Protein AF-A0A4Q3HZZ7-F1 (afdb_monomer)

Secondary structure (DSSP, 8-state):
-HHHHHHHHTTSB--S-HHHHHHHHHHHHHTTHHHHHHTTPPPPS-HHHHHHHHHHHHHHHHB---------------

Sequence (78 aa):
MALIDAGKRVGLLRFDNADAAYHTLYGLIVSDLHVRMLLGEPGLKDTARQAERAIDAFLSLYRTEKQPLEVSRTSAAR

Mean predicted aligned error: 8.4 Å

pLDDT: mean 86.47, std 17.42, range [41.88, 98.0]

Radius of gyration: 18.9 Å; Cα contacts (8 Å, |Δi|>4): 42; chains: 1; bounding box: 52×26×56 Å

Nearest PDB structures (foldseek):
  3c2b-assembly1_B  TM=9.739E-01  e=1.105E-05  Agrobacterium fabrum str. C58
  3c2b-assembly1_A  TM=9.851E-01  e=8.015E-05  Agrobacterium fabrum str. C58
  6g87-assembly2_C  TM=8.912E-01  e=9.081E-03  Bradyrhizobium diazoefficiens
  3bhq-assembly1_B  TM=8.438E-01  e=1.832E-01  Mesorhizobium japonicum MAFF 303099
  3cdl-assembly1_B  TM=8.392E-01  e=2.865E-01  Pseudomonas syringae pv. tomato str. DC3000

Solvent-accessible surface area (backbone atoms only — not comparable to full-atom values): 4851 Å² total; per-residue (Å²): 112,71,64,67,53,48,35,36,76,73,61,51,34,55,77,95,48,71,67,60,52,47,52,51,47,50,45,52,56,45,64,63,52,65,60,42,38,76,74,68,44,83,73,79,91,56,59,66,64,42,45,52,53,24,50,54,55,44,43,74,75,24,48,50,80,78,66,77,81,75,78,76,83,74,76,95,79,131

Foldseek 3Di:
DVPVVVCVVVQQWDDDDPVVLVVLLCCQLCPCQVVVVVVPDDHDPCSPVSNVRSVVVSCVVTGDDPPPPPPPPPDPDD

Structure (mmCIF, N/CA/C/O backbone):
data_AF-A0A4Q3HZZ7-F1
#
_entry.id   AF-A0A4Q3HZZ7-F1
#
loop_
_atom_site.group_PDB
_atom_site.id
_atom_site.type_symbol
_atom_site.label_atom_id
_atom_site.label_alt_id
_atom_site.label_comp_id
_atom_site.label_asym_id
_atom_site.label_entity_id
_atom_site.label_seq_id
_atom_site.pdbx_PDB_ins_code
_atom_site.Cartn_x
_atom_site.Cartn_y
_atom_site.Cartn_z
_atom_site.occupancy
_atom_site.B_iso_or_equiv
_atom_site.auth_seq_id
_atom_site.auth_comp_id
_atom_site.auth_asym_id
_atom_site.auth_atom_id
_atom_site.pdbx_PDB_model_num
ATOM 1 N N . MET A 1 1 ? -7.608 -8.736 0.291 1.00 60.22 1 MET A N 1
ATOM 2 C CA . MET A 1 1 ? -8.185 -7.646 1.112 1.00 60.22 1 MET A CA 1
ATOM 3 C C . MET A 1 1 ? -8.116 -7.853 2.625 1.00 60.22 1 MET A C 1
ATOM 5 O O . MET A 1 1 ? -8.472 -6.947 3.361 1.00 60.22 1 MET A O 1
ATOM 9 N N . ALA A 1 2 ? -7.533 -8.953 3.128 1.00 83.81 2 ALA A N 1
ATOM 10 C CA . ALA A 1 2 ? -7.553 -9.263 4.562 1.00 83.81 2 ALA A CA 1
ATOM 11 C C . ALA A 1 2 ? -6.975 -8.174 5.496 1.00 83.81 2 ALA A C 1
ATOM 13 O O . ALA A 1 2 ? -7.478 -8.020 6.608 1.00 83.81 2 ALA A O 1
ATOM 14 N N . LEU A 1 3 ? -5.952 -7.417 5.067 1.00 94.06 3 LEU A N 1
ATOM 15 C CA . LEU A 1 3 ? -5.284 -6.428 5.924 1.00 94.06 3 LEU A CA 1
ATOM 16 C C . LEU A 1 3 ? -6.121 -5.158 6.147 1.00 94.06 3 LEU A C 1
ATOM 18 O O . LEU A 1 3 ? -6.349 -4.773 7.292 1.00 94.06 3 LEU A O 1
ATOM 22 N N . ILE A 1 4 ? -6.610 -4.520 5.078 1.00 95.06 4 ILE A N 1
ATOM 23 C CA . ILE A 1 4 ? -7.433 -3.304 5.201 1.00 95.06 4 ILE A CA 1
ATOM 24 C C . ILE A 1 4 ? -8.775 -3.608 5.881 1.00 95.06 4 ILE A C 1
ATOM 26 O O . ILE A 1 4 ? -9.229 -2.830 6.720 1.00 95.06 4 ILE A O 1
ATOM 30 N N . ASP A 1 5 ? -9.350 -4.788 5.626 1.00 95.06 5 ASP A N 1
ATOM 31 C CA . ASP A 1 5 ? -10.550 -5.260 6.319 1.00 95.06 5 ASP A CA 1
ATOM 32 C C . ASP A 1 5 ? -10.288 -5.549 7.800 1.00 95.06 5 ASP A C 1
ATOM 34 O O . ASP A 1 5 ? -11.152 -5.314 8.644 1.00 95.06 5 ASP A O 1
ATOM 38 N N . ALA A 1 6 ? -9.102 -6.054 8.162 1.00 95.25 6 ALA A N 1
ATOM 39 C CA . ALA A 1 6 ? -8.707 -6.162 9.566 1.00 95.25 6 ALA A CA 1
ATOM 40 C C . ALA A 1 6 ? -8.653 -4.779 10.226 1.00 95.25 6 ALA A C 1
ATOM 42 O O . ALA A 1 6 ? -9.272 -4.600 11.271 1.00 95.25 6 ALA A O 1
ATOM 43 N N . GLY A 1 7 ? -8.015 -3.796 9.581 1.00 94.44 7 GLY A N 1
ATOM 44 C CA . GLY A 1 7 ? -7.954 -2.414 10.067 1.0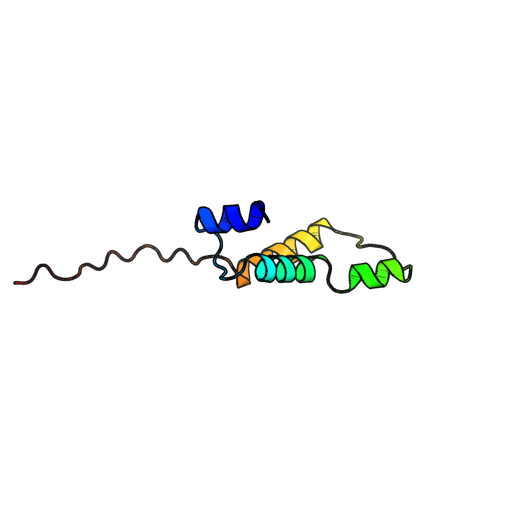0 94.44 7 GLY A CA 1
ATOM 45 C C . GLY A 1 7 ?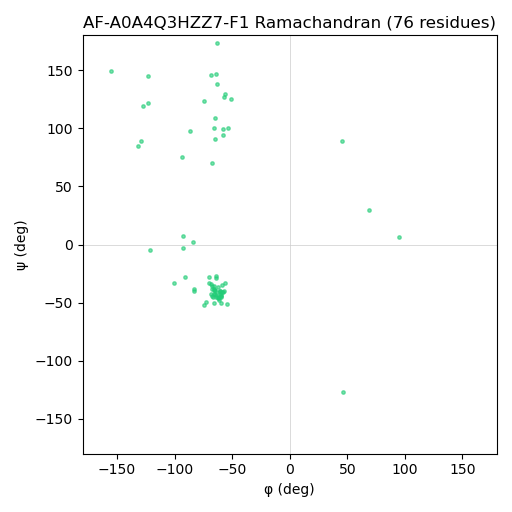 -9.335 -1.783 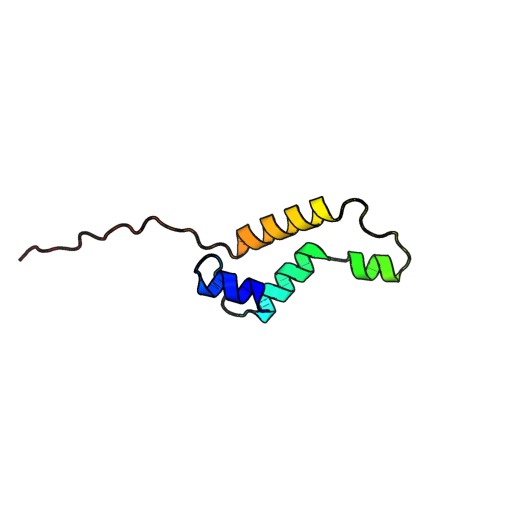10.269 1.00 94.44 7 GLY A C 1
ATOM 46 O O . GLY A 1 7 ? -9.569 -1.141 11.291 1.00 94.44 7 GLY A O 1
ATOM 47 N N . LYS A 1 8 ? -10.279 -2.020 9.351 1.00 94.88 8 LYS A N 1
ATOM 48 C CA . LYS A 1 8 ? -11.671 -1.563 9.494 1.00 94.88 8 LYS 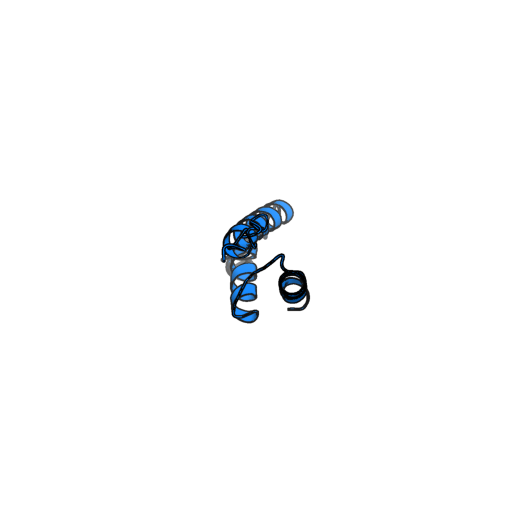A CA 1
ATOM 49 C C . LYS A 1 8 ? -12.398 -2.259 10.644 1.00 94.88 8 LYS A C 1
ATOM 51 O O . LYS A 1 8 ? -13.044 -1.5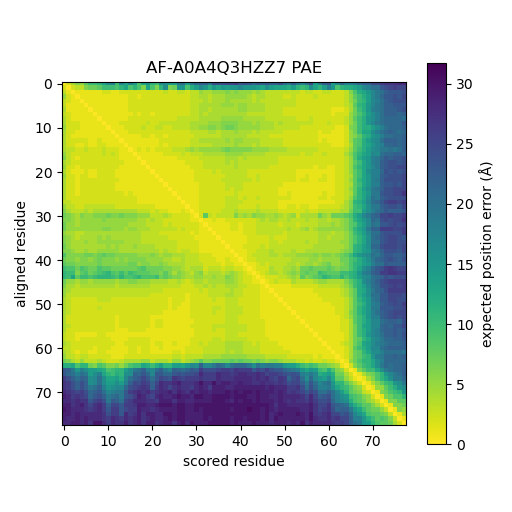90 11.443 1.00 94.88 8 LYS A O 1
ATOM 56 N N . ARG A 1 9 ? -12.260 -3.585 10.774 1.00 94.50 9 ARG A N 1
ATOM 57 C CA . ARG A 1 9 ? -12.895 -4.370 11.852 1.00 94.50 9 ARG A CA 1
ATOM 58 C C . ARG A 1 9 ? -12.479 -3.917 13.250 1.00 94.50 9 ARG A C 1
ATOM 60 O O . ARG A 1 9 ? -13.304 -3.950 14.153 1.00 94.50 9 ARG A O 1
ATOM 67 N N . VAL A 1 10 ? -11.230 -3.483 13.424 1.00 94.88 10 VAL A N 1
ATOM 68 C CA . VAL A 1 10 ? -10.730 -2.961 14.709 1.00 94.88 10 VAL A CA 1
ATOM 69 C C . VAL A 1 10 ? -10.859 -1.437 14.839 1.00 94.88 10 VAL A C 1
ATOM 71 O O . VAL A 1 10 ? -10.350 -0.857 15.796 1.00 94.88 10 VAL A O 1
ATOM 74 N N . GLY A 1 11 ? -11.528 -0.780 13.886 1.00 94.69 11 GLY A N 1
ATOM 75 C CA . GLY A 1 11 ? -11.814 0.652 13.932 1.00 94.69 11 GLY A CA 1
ATOM 76 C C . GLY A 1 11 ? -10.588 1.550 13.772 1.00 94.69 11 GLY A C 1
ATOM 77 O O . GLY A 1 11 ? -10.571 2.630 14.345 1.00 94.69 11 GLY A O 1
ATOM 78 N N . LEU A 1 12 ? -9.557 1.105 13.047 1.00 95.50 12 LEU A N 1
ATOM 79 C CA . LEU A 1 12 ? -8.403 1.932 12.660 1.00 95.50 12 LEU A CA 1
ATOM 80 C C . LEU A 1 12 ? -8.608 2.618 11.304 1.00 95.50 12 LEU A C 1
ATOM 82 O O . LEU A 1 12 ? -8.031 3.676 11.049 1.00 95.50 12 LEU A O 1
ATOM 86 N N . LEU A 1 13 ? -9.403 1.994 10.432 1.00 96.25 13 LEU A N 1
ATOM 87 C CA . LEU A 1 13 ? -9.702 2.475 9.088 1.00 96.25 13 LEU A CA 1
ATOM 88 C C . LEU A 1 13 ? -11.210 2.635 8.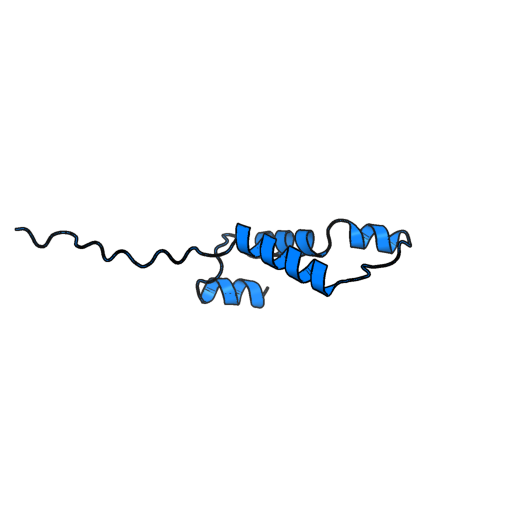892 1.00 96.25 13 LEU A C 1
ATOM 90 O O . LEU A 1 13 ? -11.996 1.822 9.380 1.00 96.25 13 LEU A O 1
ATOM 94 N N . ARG A 1 14 ? -11.612 3.642 8.116 1.00 96.19 14 ARG A N 1
ATOM 95 C CA . ARG A 1 14 ? -12.994 3.854 7.682 1.00 96.19 14 ARG A CA 1
ATOM 96 C C . ARG A 1 14 ? -13.051 4.008 6.170 1.00 96.19 14 ARG A C 1
ATOM 98 O O . ARG A 1 14 ? -12.491 4.946 5.623 1.00 96.19 14 ARG A O 1
ATOM 105 N N . PHE A 1 15 ? -13.768 3.105 5.514 1.00 95.56 15 PHE A N 1
ATOM 106 C CA . PHE A 1 15 ? -14.055 3.143 4.080 1.00 95.56 15 PHE A CA 1
ATOM 107 C C . PHE A 1 15 ? -15.341 2.366 3.792 1.00 95.56 15 PHE A C 1
ATOM 109 O O . PHE A 1 15 ? -15.638 1.389 4.486 1.00 95.56 15 PHE A O 1
ATOM 116 N N . ASP A 1 16 ? -16.086 2.763 2.764 1.00 94.56 16 ASP A N 1
ATOM 117 C CA . ASP A 1 16 ? -17.363 2.124 2.418 1.00 94.56 16 ASP A CA 1
ATOM 118 C C . ASP A 1 16 ? -17.165 0.861 1.573 1.00 94.56 16 ASP A C 1
ATOM 120 O O . ASP A 1 16 ? -17.793 -0.164 1.832 1.00 94.56 16 ASP A O 1
ATOM 124 N N . ASN A 1 17 ? -16.221 0.901 0.628 1.00 95.12 17 ASN A N 1
ATOM 125 C CA . ASN A 1 17 ? -15.908 -0.192 -0.290 1.00 95.12 17 ASN A CA 1
ATOM 126 C C . ASN A 1 17 ? -14.422 -0.587 -0.180 1.00 95.12 17 ASN A C 1
ATOM 128 O O . ASN A 1 17 ? -13.534 0.245 -0.377 1.00 95.12 17 ASN A O 1
ATOM 132 N N . ALA A 1 18 ? -14.161 -1.859 0.140 1.00 94.75 18 ALA A N 1
ATOM 133 C CA . ALA A 1 18 ? -12.810 -2.392 0.314 1.00 94.75 18 ALA A CA 1
ATOM 134 C C . ALA A 1 18 ? -12.008 -2.426 -0.997 1.00 94.75 18 ALA A C 1
ATOM 136 O O . ALA A 1 18 ? -10.820 -2.107 -0.986 1.00 94.75 18 ALA A O 1
ATOM 137 N N . ASP A 1 19 ? -12.648 -2.749 -2.124 1.00 95.75 19 ASP A N 1
ATOM 138 C CA . ASP A 1 19 ? -11.988 -2.771 -3.431 1.00 95.75 19 ASP A CA 1
ATOM 139 C C . ASP A 1 19 ? -11.554 -1.367 -3.837 1.00 95.75 19 ASP A C 1
ATOM 141 O O . ASP A 1 19 ? -10.423 -1.178 -4.281 1.00 95.75 19 ASP A O 1
ATOM 145 N N . ALA A 1 20 ? -12.409 -0.365 -3.621 1.00 96.25 20 ALA A N 1
ATOM 146 C CA . ALA A 1 20 ? -12.062 1.028 -3.887 1.00 96.25 20 ALA A CA 1
ATOM 147 C C . ALA A 1 20 ? -10.888 1.494 -3.008 1.00 96.25 20 ALA A C 1
ATOM 149 O O . ALA A 1 20 ? -9.929 2.069 -3.518 1.00 96.25 20 ALA A O 1
ATOM 150 N N . ALA A 1 21 ? -10.915 1.189 -1.704 1.00 96.88 21 ALA A N 1
ATOM 151 C CA . ALA A 1 21 ? -9.817 1.522 -0.795 1.00 96.88 21 ALA A CA 1
ATOM 152 C C . ALA A 1 21 ? -8.502 0.837 -1.206 1.00 96.88 21 ALA A C 1
ATOM 154 O O . ALA A 1 21 ? -7.440 1.461 -1.193 1.00 96.88 21 ALA A O 1
ATOM 155 N N . TYR A 1 22 ? -8.560 -0.427 -1.627 1.00 95.94 22 TYR A N 1
ATOM 156 C CA . TYR A 1 22 ? -7.388 -1.129 -2.138 1.00 95.94 22 TYR A CA 1
ATOM 157 C C . TYR A 1 22 ? -6.839 -0.508 -3.425 1.00 95.94 22 TYR A C 1
ATOM 159 O O . TYR A 1 22 ? -5.627 -0.337 -3.530 1.00 95.94 22 TYR A O 1
ATOM 167 N N . HIS A 1 23 ? -7.700 -0.139 -4.378 1.00 95.88 23 HIS A N 1
ATOM 168 C CA . HIS A 1 23 ? -7.264 0.527 -5.608 1.00 95.88 23 HIS A CA 1
ATOM 169 C C . HIS A 1 23 ? -6.569 1.857 -5.305 1.00 95.88 23 HIS A C 1
ATOM 171 O O . HIS A 1 23 ? -5.525 2.137 -5.893 1.00 95.88 23 HIS A O 1
ATOM 177 N N . THR A 1 24 ? -7.077 2.630 -4.339 1.00 96.94 24 THR A N 1
ATOM 178 C CA . THR A 1 24 ? -6.398 3.840 -3.857 1.00 96.94 24 THR A CA 1
ATOM 179 C C . THR A 1 24 ? -5.012 3.515 -3.299 1.00 96.94 24 THR A C 1
ATOM 181 O O . THR A 1 24 ? -4.033 4.130 -3.712 1.00 96.94 24 THR A O 1
ATOM 184 N N . LEU A 1 25 ? -4.895 2.528 -2.401 1.00 96.44 25 LEU A N 1
ATOM 185 C CA . LEU A 1 25 ? -3.602 2.130 -1.830 1.00 96.44 25 LEU A CA 1
ATOM 186 C C . LEU A 1 25 ? -2.613 1.675 -2.912 1.00 96.44 25 LEU A C 1
ATOM 188 O O . LEU A 1 25 ? -1.453 2.080 -2.904 1.00 96.44 25 LEU A O 1
ATOM 192 N N . TYR A 1 26 ? -3.073 0.857 -3.858 1.00 95.06 26 TYR A N 1
ATOM 193 C CA . TYR A 1 26 ? -2.250 0.376 -4.962 1.00 95.06 26 TYR A CA 1
ATOM 194 C C . TYR A 1 26 ? -1.762 1.532 -5.842 1.00 95.06 26 TYR A C 1
ATOM 196 O O . TYR A 1 26 ? -0.572 1.615 -6.145 1.00 95.06 26 TYR A O 1
ATOM 204 N N . GLY A 1 27 ? -2.656 2.462 -6.191 1.00 95.56 27 GLY A N 1
ATOM 205 C CA . GLY A 1 27 ? -2.314 3.665 -6.946 1.00 95.56 27 GLY A CA 1
ATOM 206 C C . GLY A 1 27 ? -1.296 4.550 -6.225 1.00 95.56 27 GLY A C 1
ATOM 207 O O . GLY A 1 27 ? -0.363 5.032 -6.858 1.00 95.56 27 GLY A O 1
ATOM 208 N N . LEU A 1 28 ? -1.409 4.703 -4.901 1.00 96.31 28 LEU A N 1
ATOM 209 C CA . LEU A 1 28 ? -0.444 5.461 -4.094 1.00 96.31 28 LEU A CA 1
ATOM 210 C C . LEU A 1 28 ? 0.944 4.802 -4.055 1.00 96.31 28 LEU A C 1
ATOM 212 O O . LEU A 1 28 ? 1.956 5.499 -4.091 1.00 96.31 28 LEU A O 1
ATOM 216 N N . ILE A 1 29 ? 1.008 3.469 -3.988 1.00 94.94 29 ILE A N 1
ATOM 217 C CA . ILE A 1 29 ? 2.281 2.734 -3.955 1.00 94.94 29 ILE A CA 1
ATOM 218 C C . ILE A 1 29 ? 2.955 2.758 -5.329 1.00 94.94 29 ILE A C 1
ATOM 220 O O . ILE A 1 29 ? 4.146 3.054 -5.426 1.00 94.94 29 ILE A O 1
ATOM 224 N N . VAL A 1 30 ? 2.201 2.417 -6.374 1.00 91.88 30 VAL A N 1
ATOM 225 C CA . VAL A 1 30 ? 2.745 2.051 -7.685 1.00 91.88 30 VAL A CA 1
ATOM 226 C C . VAL A 1 30 ? 2.672 3.200 -8.690 1.00 91.88 30 VAL A C 1
ATOM 228 O O . VAL A 1 30 ? 3.577 3.325 -9.511 1.00 91.88 30 VAL A O 1
ATOM 231 N N . SER A 1 31 ? 1.650 4.059 -8.620 1.00 89.75 31 SER A N 1
ATOM 232 C CA . SER A 1 31 ? 1.422 5.150 -9.580 1.00 89.75 31 SER A CA 1
ATOM 233 C C . SER A 1 31 ? 1.576 4.656 -11.035 1.00 89.75 31 SER A C 1
ATOM 235 O O . SER A 1 31 ? 0.979 3.653 -11.425 1.00 89.75 31 SER A O 1
ATOM 237 N N . ASP A 1 32 ? 2.414 5.317 -11.826 1.00 92.38 32 ASP A N 1
ATOM 238 C CA . ASP A 1 32 ? 2.804 4.989 -13.195 1.00 92.38 32 ASP A CA 1
ATOM 239 C C . ASP A 1 32 ? 4.079 4.128 -13.282 1.00 92.38 32 ASP A C 1
ATOM 241 O O . ASP A 1 32 ? 4.469 3.714 -14.376 1.00 92.38 32 ASP A O 1
ATOM 245 N N . LEU A 1 33 ? 4.729 3.816 -12.153 1.00 92.00 33 LEU A N 1
ATOM 246 C CA . LEU A 1 33 ? 6.005 3.096 -12.123 1.00 92.00 33 LEU A CA 1
ATOM 247 C C . LEU A 1 33 ? 5.916 1.746 -12.829 1.00 92.00 33 LEU A C 1
ATOM 249 O O . LEU A 1 33 ? 6.839 1.368 -13.543 1.00 92.00 33 LEU A O 1
ATOM 253 N N . HIS A 1 34 ? 4.808 1.023 -12.650 1.00 89.94 34 HIS A N 1
ATOM 254 C CA . HIS A 1 34 ? 4.634 -0.287 -13.277 1.00 89.94 34 HIS A CA 1
ATOM 255 C C . HIS A 1 34 ? 4.710 -0.186 -14.802 1.00 89.94 34 HIS A C 1
ATOM 257 O O . HIS A 1 34 ? 5.379 -0.990 -15.444 1.00 89.94 34 HIS A O 1
ATOM 263 N N . VAL A 1 35 ? 4.065 0.831 -15.380 1.00 94.31 35 VAL A N 1
ATOM 264 C CA . VAL A 1 35 ? 4.084 1.070 -16.828 1.00 94.31 35 VAL A CA 1
ATOM 265 C C . VAL A 1 35 ? 5.485 1.475 -17.274 1.00 94.31 35 VAL A C 1
ATOM 267 O O . VAL A 1 35 ? 6.001 0.926 -18.241 1.00 94.31 35 VAL A O 1
ATOM 270 N N . ARG A 1 36 ? 6.141 2.374 -16.538 1.00 94.25 36 ARG A N 1
ATOM 271 C CA . ARG A 1 36 ? 7.516 2.809 -16.827 1.00 94.25 36 ARG A CA 1
ATOM 272 C C . ARG A 1 36 ? 8.510 1.646 -16.813 1.00 94.25 36 ARG A C 1
ATOM 274 O O . ARG A 1 36 ? 9.336 1.532 -17.714 1.00 94.25 36 ARG A O 1
ATOM 281 N N . MET A 1 37 ? 8.376 0.729 -15.856 1.00 94.19 37 MET A N 1
ATOM 282 C CA . MET A 1 37 ? 9.185 -0.491 -15.796 1.00 94.19 37 MET A CA 1
ATOM 283 C C . MET A 1 37 ? 8.929 -1.421 -16.988 1.00 94.19 37 MET A C 1
ATOM 285 O O . MET A 1 37 ? 9.879 -1.974 -17.537 1.00 94.19 37 MET A O 1
ATOM 289 N N . LEU A 1 38 ? 7.676 -1.564 -17.436 1.00 95.81 38 LEU A N 1
ATOM 290 C CA . LEU A 1 38 ? 7.354 -2.323 -18.655 1.00 95.81 38 LEU A CA 1
ATOM 291 C C . LEU A 1 38 ? 7.960 -1.693 -19.919 1.00 95.81 38 LEU A C 1
ATOM 293 O O . LEU A 1 38 ? 8.250 -2.407 -20.875 1.00 95.81 38 LEU A O 1
ATOM 297 N N . LEU A 1 39 ? 8.185 -0.378 -19.913 1.00 97.44 39 LEU A N 1
ATOM 298 C CA . LEU A 1 39 ? 8.865 0.362 -20.980 1.00 97.44 39 LEU A CA 1
ATOM 299 C C . LEU A 1 39 ? 10.401 0.341 -20.857 1.00 97.44 39 LEU A C 1
ATOM 301 O O . LEU A 1 39 ? 11.088 0.931 -21.688 1.00 97.44 39 LEU A O 1
ATOM 305 N N . GLY A 1 40 ? 10.948 -0.354 -19.854 1.00 96.50 40 GLY A N 1
ATOM 306 C CA . GLY A 1 40 ? 12.387 -0.543 -19.666 1.00 96.50 40 GLY A CA 1
ATOM 307 C C . GLY A 1 40 ? 13.057 0.455 -18.720 1.00 96.50 40 GLY A C 1
ATOM 308 O O . GLY A 1 40 ? 14.281 0.421 -18.584 1.00 96.50 40 GLY A O 1
ATOM 309 N N . GLU A 1 41 ? 12.303 1.327 -18.043 1.00 95.69 41 GLU A N 1
ATOM 310 C CA . GLU A 1 41 ? 12.878 2.162 -16.988 1.00 95.69 41 GLU A CA 1
ATOM 311 C C . GLU A 1 41 ? 13.296 1.321 -15.768 1.00 95.69 41 GLU A C 1
ATOM 313 O O . GLU A 1 41 ? 12.628 0.342 -15.416 1.00 95.69 41 GLU A O 1
ATOM 318 N N . PRO A 1 42 ? 14.385 1.699 -15.072 1.00 91.81 42 PRO A N 1
ATOM 319 C CA . PRO A 1 42 ? 14.769 1.029 -13.840 1.00 91.81 42 PRO A CA 1
ATOM 320 C C . PRO A 1 42 ? 13.697 1.221 -12.759 1.00 91.81 42 PRO A C 1
ATOM 322 O O . PRO A 1 42 ? 13.067 2.275 -12.658 1.00 91.81 42 PRO A O 1
ATOM 325 N N . GLY A 1 43 ? 13.527 0.206 -11.910 1.00 89.69 43 GLY A N 1
ATOM 326 C CA . GLY A 1 43 ? 12.621 0.277 -10.766 1.00 89.69 43 GLY A CA 1
ATOM 327 C C . GLY A 1 43 ? 13.014 1.348 -9.738 1.00 89.69 43 GLY A C 1
ATOM 328 O O . GLY A 1 43 ? 14.077 1.972 -9.804 1.00 89.69 43 GLY A O 1
ATOM 329 N N . LEU A 1 44 ? 12.146 1.540 -8.742 1.00 87.75 44 LEU A N 1
ATOM 330 C CA . LEU A 1 44 ? 12.401 2.448 -7.621 1.00 87.75 44 LEU A CA 1
ATOM 331 C C . LEU A 1 44 ? 13.705 2.093 -6.897 1.00 87.75 44 LEU A C 1
ATOM 333 O O . LEU A 1 44 ? 13.901 0.959 -6.467 1.00 87.75 44 LEU A O 1
ATOM 337 N N . LYS A 1 45 ? 14.558 3.103 -6.697 1.00 86.50 45 LYS A N 1
ATOM 338 C CA . LYS A 1 45 ? 15.803 2.968 -5.925 1.00 86.50 45 LYS A CA 1
ATOM 339 C C . LYS A 1 45 ? 15.559 2.780 -4.424 1.00 86.50 45 LYS A C 1
ATOM 341 O O . LYS A 1 45 ? 16.337 2.099 -3.772 1.00 86.50 45 LYS A O 1
ATOM 346 N N . ASP A 1 46 ? 14.505 3.398 -3.888 1.00 93.06 46 ASP A N 1
ATOM 347 C CA . ASP A 1 46 ? 14.153 3.374 -2.463 1.00 93.06 46 ASP A CA 1
ATOM 348 C C . ASP A 1 46 ? 12.664 3.029 -2.311 1.00 93.06 46 ASP A C 1
ATOM 350 O O . ASP A 1 46 ? 11.788 3.896 -2.262 1.00 93.06 46 ASP A O 1
ATOM 354 N N . THR A 1 47 ? 12.370 1.729 -2.315 1.00 91.94 47 THR A N 1
ATOM 355 C CA . THR A 1 47 ? 11.003 1.213 -2.175 1.00 91.94 47 THR A CA 1
ATOM 356 C C . THR A 1 47 ? 10.446 1.426 -0.770 1.00 91.94 47 THR A C 1
ATOM 358 O O . THR A 1 47 ? 9.236 1.589 -0.628 1.00 91.94 47 THR A O 1
ATOM 361 N N . ALA A 1 48 ? 11.305 1.478 0.253 1.00 94.88 48 ALA A N 1
ATOM 362 C CA . ALA A 1 48 ? 10.901 1.699 1.638 1.00 94.88 48 ALA A CA 1
ATOM 363 C C . ALA A 1 48 ? 10.318 3.104 1.817 1.00 94.88 48 ALA A C 1
ATOM 365 O O . ALA A 1 48 ? 9.186 3.249 2.273 1.00 94.88 48 ALA A O 1
ATOM 366 N N . ARG A 1 49 ? 11.028 4.132 1.344 1.00 94.62 49 ARG A N 1
ATOM 367 C CA . ARG A 1 49 ? 10.537 5.515 1.387 1.00 94.62 49 ARG A CA 1
ATOM 368 C C . ARG A 1 49 ? 9.265 5.714 0.567 1.00 94.62 49 ARG A C 1
ATOM 370 O O . ARG A 1 49 ? 8.399 6.494 0.961 1.00 94.62 49 ARG A O 1
ATOM 377 N N . GLN A 1 50 ? 9.139 5.033 -0.574 1.00 94.69 50 GLN A N 1
ATOM 378 C CA . GLN A 1 50 ? 7.899 5.071 -1.353 1.00 94.69 50 GLN A CA 1
ATOM 379 C C . GLN A 1 50 ? 6.737 4.449 -0.570 1.00 94.69 50 GLN A C 1
ATOM 381 O O . GLN A 1 50 ? 5.651 5.026 -0.530 1.00 94.69 50 GLN A O 1
ATOM 386 N N . ALA A 1 51 ? 6.967 3.298 0.066 1.00 95.88 51 ALA A N 1
ATOM 387 C CA . ALA A 1 51 ? 5.959 2.632 0.877 1.00 95.88 51 ALA A CA 1
ATOM 388 C C . ALA A 1 51 ? 5.519 3.510 2.056 1.00 95.88 51 ALA A C 1
ATOM 390 O O . ALA A 1 51 ? 4.320 3.687 2.246 1.00 95.88 51 ALA A O 1
ATOM 391 N N . GLU A 1 52 ? 6.455 4.119 2.790 1.00 97.69 52 GLU A N 1
ATOM 392 C CA . GLU A 1 52 ? 6.145 5.051 3.884 1.00 97.69 52 GLU A CA 1
ATOM 393 C C . GLU A 1 52 ? 5.237 6.192 3.413 1.00 97.69 52 GLU A C 1
ATOM 395 O O . GLU A 1 52 ? 4.154 6.386 3.960 1.00 97.69 52 GLU A O 1
ATOM 400 N N . ARG A 1 53 ? 5.609 6.877 2.323 1.00 96.62 53 ARG A N 1
ATOM 401 C CA . ARG A 1 53 ? 4.806 7.977 1.762 1.00 96.62 53 ARG A CA 1
ATOM 402 C C . ARG A 1 53 ? 3.412 7.534 1.333 1.00 96.62 53 ARG A C 1
ATOM 404 O O . ARG A 1 53 ? 2.439 8.250 1.568 1.00 96.62 53 ARG A O 1
ATOM 411 N N . ALA A 1 54 ? 3.311 6.375 0.689 1.00 97.38 54 ALA A N 1
ATOM 412 C CA . ALA A 1 54 ? 2.033 5.836 0.246 1.00 97.38 54 ALA A CA 1
ATOM 413 C C . ALA A 1 54 ? 1.132 5.472 1.434 1.00 97.38 54 ALA A C 1
ATOM 415 O O . ALA A 1 54 ? -0.068 5.737 1.392 1.00 97.38 54 ALA A O 1
ATOM 416 N N . ILE A 1 55 ? 1.701 4.908 2.503 1.00 97.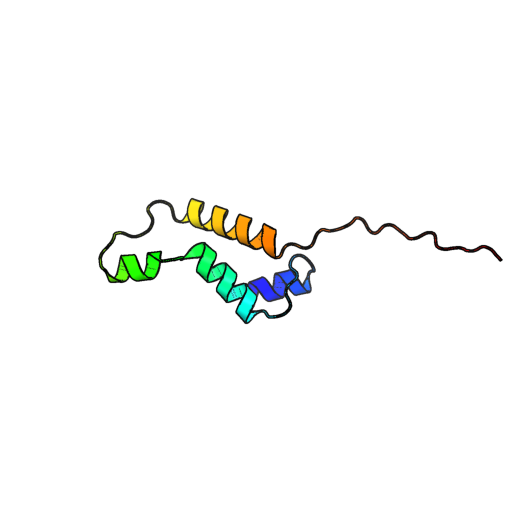44 55 ILE A N 1
ATOM 417 C CA . ILE A 1 55 ? 0.966 4.576 3.726 1.00 97.44 55 ILE A CA 1
ATOM 418 C C . ILE A 1 55 ? 0.529 5.841 4.465 1.00 97.44 55 ILE A C 1
ATOM 420 O O . ILE A 1 55 ? -0.629 5.911 4.868 1.00 97.44 55 ILE A O 1
ATOM 424 N N . ASP A 1 56 ? 1.382 6.856 4.585 1.00 98.00 56 ASP A N 1
ATOM 425 C CA . ASP A 1 56 ? 1.013 8.138 5.198 1.00 98.00 56 ASP A CA 1
ATOM 426 C C . ASP A 1 56 ? -0.152 8.803 4.453 1.00 98.00 56 ASP A C 1
ATOM 428 O O . ASP A 1 56 ? -1.131 9.232 5.069 1.00 98.00 56 ASP A O 1
ATOM 432 N N . ALA A 1 57 ? -0.092 8.827 3.118 1.00 97.94 57 ALA A N 1
ATOM 433 C CA . ALA A 1 57 ? -1.175 9.337 2.281 1.00 97.94 57 ALA A CA 1
ATOM 434 C C . ALA A 1 57 ? -2.449 8.483 2.389 1.00 97.94 57 ALA A C 1
ATOM 436 O O . ALA A 1 57 ? -3.555 9.008 2.452 1.00 97.94 57 ALA A O 1
ATOM 437 N N . PHE A 1 58 ? -2.324 7.159 2.447 1.00 97.75 58 PHE A N 1
ATOM 438 C CA . PHE A 1 58 ? -3.479 6.281 2.618 1.00 97.75 58 PHE A CA 1
ATOM 439 C C . PHE A 1 58 ? -4.149 6.488 3.983 1.00 97.75 58 PHE A C 1
ATOM 441 O O . PHE A 1 58 ? -5.376 6.553 4.084 1.00 97.75 58 PHE A O 1
ATOM 448 N N . LEU A 1 59 ? -3.355 6.622 5.046 1.00 96.62 59 LEU A N 1
ATOM 449 C CA . LEU A 1 59 ? -3.862 6.866 6.389 1.00 96.62 59 LEU A CA 1
ATOM 450 C C . LEU A 1 59 ? -4.480 8.259 6.517 1.00 96.62 59 LEU A C 1
ATOM 452 O O . LEU A 1 59 ? -5.471 8.384 7.224 1.00 96.62 59 LEU A O 1
ATOM 456 N N . SER A 1 60 ? -3.986 9.287 5.826 1.00 96.81 60 SER A N 1
ATOM 457 C CA . SER A 1 60 ? -4.649 10.600 5.849 1.00 96.81 60 SER A CA 1
ATOM 458 C C . SER A 1 60 ? -6.053 10.567 5.228 1.00 96.81 60 SER A C 1
ATOM 460 O O . SER A 1 60 ? -6.926 11.316 5.660 1.00 96.81 60 SER A O 1
ATOM 462 N N . LEU A 1 61 ? -6.294 9.664 4.270 1.00 96.12 61 LEU A N 1
ATOM 463 C CA . LEU A 1 61 ? -7.595 9.484 3.619 1.00 96.12 61 LEU A CA 1
ATOM 464 C C . LEU A 1 61 ? -8.560 8.597 4.417 1.00 96.12 61 LEU A C 1
ATOM 466 O O . LEU A 1 61 ? -9.762 8.856 4.426 1.00 96.12 61 LEU A O 1
ATOM 470 N N . TYR A 1 62 ? -8.055 7.535 5.052 1.00 96.25 62 TYR A N 1
ATOM 471 C CA . TYR A 1 62 ? -8.901 6.470 5.606 1.00 96.25 62 TYR A CA 1
ATOM 472 C C . TYR A 1 62 ? -8.745 6.232 7.110 1.00 96.25 62 TYR A C 1
ATOM 474 O O . TYR A 1 62 ? -9.481 5.407 7.656 1.00 96.25 62 TYR A O 1
ATOM 482 N N . ARG A 1 63 ? -7.820 6.900 7.813 1.00 94.44 63 ARG A N 1
ATOM 483 C CA . ARG A 1 63 ? -7.702 6.768 9.275 1.00 94.44 63 ARG A CA 1
ATOM 484 C C . ARG A 1 63 ? -8.979 7.274 9.941 1.00 94.44 63 ARG A C 1
ATOM 486 O O . ARG A 1 63 ? -9.510 8.328 9.612 1.00 94.44 63 ARG A O 1
ATOM 493 N N . THR A 1 64 ? -9.435 6.551 10.953 1.00 94.38 64 THR A N 1
ATOM 494 C CA . THR A 1 64 ? -10.436 7.065 11.889 1.00 94.38 64 THR A CA 1
ATOM 495 C C . THR A 1 64 ? -9.797 8.075 12.839 1.00 94.38 64 THR A C 1
ATOM 497 O O . THR A 1 64 ? -8.868 7.730 13.578 1.00 94.38 64 THR A O 1
ATOM 500 N N . GLU A 1 65 ? -10.317 9.296 12.900 1.00 80.00 65 GLU A N 1
ATOM 501 C CA . GLU A 1 65 ? -10.085 10.151 14.060 1.00 80.00 65 GLU A CA 1
ATOM 502 C C . GLU A 1 65 ? -10.757 9.474 15.257 1.00 80.00 65 GLU A C 1
ATOM 504 O O . GLU A 1 65 ? -11.984 9.408 15.341 1.00 80.00 65 GLU A O 1
ATOM 509 N N . LYS A 1 66 ? -9.977 8.921 16.191 1.00 59.00 66 LYS A N 1
ATOM 510 C CA . LYS A 1 66 ? -10.515 8.690 17.532 1.00 59.00 66 LYS A CA 1
ATOM 511 C C . LYS A 1 66 ? -10.803 10.073 18.110 1.00 59.00 66 LYS A C 1
ATOM 513 O O . LYS A 1 66 ? -9.925 10.661 18.733 1.00 59.00 66 LYS A O 1
ATOM 518 N N . GLN A 1 67 ? -12.013 10.596 17.915 1.00 44.97 67 GLN A N 1
ATOM 519 C CA . GLN A 1 67 ? -12.525 11.559 18.879 1.00 44.97 67 GLN A CA 1
ATOM 520 C C . GLN A 1 67 ? -12.506 10.841 20.234 1.00 44.97 67 GLN A C 1
ATOM 522 O O . GLN A 1 67 ? -13.023 9.719 20.326 1.00 44.97 67 GLN A O 1
ATOM 527 N N . PRO A 1 68 ? -11.879 11.416 21.278 1.00 41.88 68 PRO A N 1
ATOM 528 C CA . PRO A 1 68 ? -12.165 10.981 22.632 1.00 41.88 68 PRO A CA 1
ATOM 529 C C . PRO A 1 68 ? -13.681 11.017 22.746 1.00 41.88 68 PRO A C 1
ATOM 531 O O . PRO A 1 68 ? -14.282 12.028 22.394 1.00 41.88 68 PRO A O 1
ATOM 534 N N . LEU A 1 69 ? -14.288 9.896 23.130 1.00 49.56 69 LEU A N 1
ATOM 535 C CA . LEU A 1 69 ? -15.724 9.814 23.341 1.00 49.56 69 LEU A CA 1
ATOM 536 C C . LEU A 1 69 ? -16.088 10.929 24.326 1.00 49.56 69 LEU A C 1
ATOM 538 O O . LEU A 1 69 ? -15.844 10.798 25.527 1.00 49.56 69 LEU A O 1
ATOM 542 N N . GLU A 1 70 ? -16.602 12.049 23.822 1.00 48.59 70 GLU A N 1
ATOM 543 C CA . GLU A 1 70 ? -17.220 13.058 24.658 1.00 48.59 70 GLU A CA 1
ATOM 544 C C . GLU A 1 70 ? -18.459 12.368 25.207 1.00 48.59 70 GLU A C 1
ATOM 546 O O . GLU A 1 70 ? -19.453 12.154 24.508 1.00 48.59 70 GLU A O 1
ATOM 551 N N . VAL A 1 71 ? -18.341 11.897 26.449 1.00 51.00 71 VAL A N 1
ATOM 552 C CA . VAL A 1 71 ? -19.458 11.393 27.233 1.00 51.00 71 VAL A CA 1
ATOM 553 C C . VAL A 1 71 ? -20.445 12.546 27.304 1.00 51.00 71 VAL A C 1
ATOM 555 O O . VAL A 1 71 ? -20.309 13.444 28.136 1.00 51.00 71 VAL A O 1
ATOM 558 N N . SER A 1 72 ? -21.404 12.542 26.380 1.00 47.81 72 SER A N 1
ATOM 559 C CA . SER A 1 72 ? -22.537 13.445 26.384 1.00 47.81 72 SER A CA 1
ATOM 560 C C . SER A 1 72 ? -23.248 13.230 27.708 1.00 47.81 72 SER A C 1
ATOM 562 O O . SER A 1 72 ? -23.982 12.260 27.901 1.00 47.81 72 SER A O 1
ATOM 564 N N . ARG A 1 73 ? -22.974 14.131 28.654 1.00 57.19 73 ARG A N 1
ATOM 565 C CA . ARG A 1 73 ? -23.763 14.339 29.863 1.00 57.19 73 ARG A CA 1
ATOM 566 C C . ARG A 1 73 ? -25.110 14.912 29.427 1.00 57.19 73 ARG A C 1
ATOM 568 O O . ARG A 1 73 ? -25.395 16.085 29.639 1.00 57.19 73 ARG A O 1
ATOM 575 N N . THR A 1 74 ? -25.929 14.092 28.782 1.00 45.53 74 THR A N 1
ATOM 576 C CA . THR A 1 74 ? -27.300 14.454 28.444 1.00 45.53 74 THR A CA 1
ATOM 577 C C . THR A 1 74 ? -28.185 14.106 29.630 1.00 45.53 74 THR A C 1
ATOM 579 O O . THR A 1 74 ? -28.559 12.960 29.847 1.00 45.53 74 THR A O 1
ATOM 582 N N . SER A 1 75 ? -28.445 15.147 30.422 1.00 51.16 75 SER A N 1
ATOM 583 C CA . SER A 1 75 ? -29.702 15.40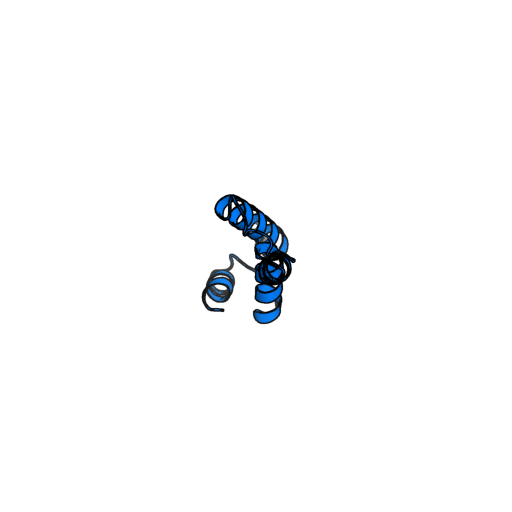2 31.127 1.00 51.16 75 SER A CA 1
ATOM 584 C C . SER A 1 75 ? -30.354 14.221 31.862 1.00 51.16 75 SER A C 1
ATOM 586 O O . SER A 1 75 ? -31.298 13.608 31.368 1.00 51.16 75 SER A O 1
ATOM 588 N N . ALA A 1 76 ? -29.973 14.033 33.125 1.00 42.31 76 ALA A N 1
ATOM 589 C CA . ALA A 1 76 ? -30.950 13.701 34.160 1.00 42.31 76 ALA A CA 1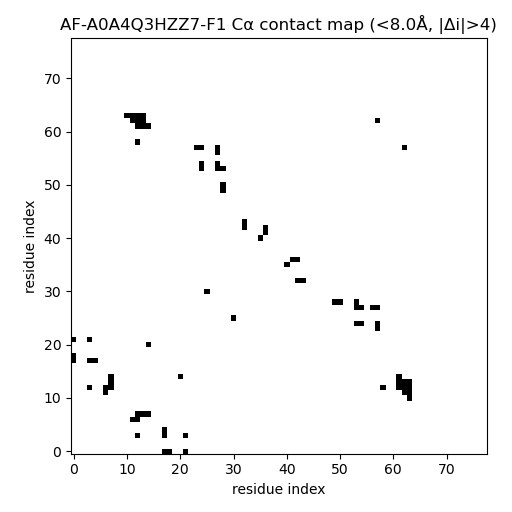
ATOM 590 C C . ALA A 1 76 ? -31.396 15.018 34.814 1.00 42.31 76 ALA A C 1
ATOM 592 O O . ALA A 1 76 ? -30.932 15.402 35.882 1.00 42.31 76 ALA A O 1
ATOM 593 N N . ALA A 1 77 ? -32.236 15.760 34.096 1.00 51.12 77 ALA A N 1
ATOM 594 C CA . ALA A 1 77 ? -33.017 16.853 34.648 1.00 51.12 77 ALA A CA 1
ATOM 595 C C . ALA A 1 77 ? -34.465 16.625 34.221 1.00 51.12 77 ALA A C 1
ATOM 597 O O . ALA A 1 77 ? -34.866 17.064 33.142 1.00 51.12 77 ALA A O 1
ATOM 598 N N . ARG A 1 78 ? -35.199 15.878 35.048 1.00 51.03 78 ARG A N 1
ATOM 599 C CA . ARG A 1 78 ? -36.577 16.145 35.482 1.00 51.03 78 ARG A CA 1
ATOM 600 C C . ARG A 1 78 ? -37.054 15.038 36.406 1.00 51.03 78 ARG A C 1
ATOM 602 O O . ARG A 1 78 ? -36.854 13.860 36.047 1.00 51.03 78 ARG A O 1
#